Protein AF-A0A2P9JYA3-F1 (afdb_monomer_lite)

Radius of gyration: 14.49 Å; chains: 1; bounding box: 38×25×34 Å

Sequence (83 aa):
MKHFLKGILQLQMNDYKYHYLFTTFDLETFDLEDFKYNFVNMTAFRVVDVEDLAVQEVLRDMVKFQNTLSMPPMLNSSFIQAE

Secondary structure (DSSP, 8-state):
-HHHHHHHHHTT--STT-EEEE--S-GGGS--HHHHHTT-EEEE---S-SSSHHHHHHHHHHHHHHHHTTPPP---TTS----

Structure (mmCIF, N/CA/C/O backbone):
data_AF-A0A2P9JYA3-F1
#
_entry.id   AF-A0A2P9JYA3-F1
#
loop_
_atom_site.group_PDB
_atom_site.id
_atom_site.type_symbol
_atom_site.label_atom_id
_atom_site.label_alt_id
_atom_site.label_comp_id
_atom_site.label_asym_id
_atom_site.label_entity_id
_atom_site.label_seq_id
_atom_site.pdbx_PDB_ins_code
_atom_site.Cartn_x
_atom_site.Cartn_y
_atom_site.Cartn_z
_atom_site.occupancy
_atom_site.B_iso_or_equiv
_atom_site.auth_seq_id
_atom_site.auth_comp_id
_atom_site.auth_asym_id
_atom_site.auth_atom_id
_atom_site.pdbx_PDB_model_num
ATOM 1 N N . MET A 1 1 ? -2.868 11.152 2.044 1.00 87.06 1 MET A N 1
ATOM 2 C CA . MET A 1 1 ? -2.968 9.768 2.563 1.00 87.06 1 MET A CA 1
ATOM 3 C C . MET A 1 1 ? -2.305 9.556 3.923 1.00 87.06 1 MET A C 1
ATOM 5 O O . MET A 1 1 ? -3.005 9.135 4.831 1.00 87.06 1 MET A O 1
ATOM 9 N N . LYS A 1 2 ? -1.029 9.915 4.138 1.00 88.38 2 LYS A N 1
ATOM 10 C CA . LYS A 1 2 ? -0.330 9.711 5.432 1.00 88.38 2 LYS A CA 1
ATOM 11 C C . LYS A 1 2 ? -1.099 10.186 6.680 1.00 88.38 2 LYS A C 1
ATOM 13 O O . LYS A 1 2 ? -1.205 9.453 7.656 1.00 88.38 2 LYS A O 1
ATOM 18 N N . HIS A 1 3 ? -1.663 11.397 6.649 1.00 92.81 3 HIS A N 1
ATOM 19 C CA . HIS A 1 3 ? -2.451 11.929 7.772 1.00 92.81 3 HIS A CA 1
ATOM 20 C C . HIS A 1 3 ? -3.743 11.145 8.028 1.00 92.81 3 HIS A C 1
ATOM 22 O O . HIS A 1 3 ? -4.150 11.012 9.175 1.00 92.81 3 HIS A O 1
ATOM 28 N N . PHE A 1 4 ? -4.357 10.605 6.974 1.00 93.94 4 PHE A N 1
ATOM 29 C CA . PHE A 1 4 ? -5.575 9.809 7.077 1.00 93.94 4 PHE A CA 1
ATOM 30 C C . PHE A 1 4 ? -5.297 8.453 7.734 1.00 93.94 4 PHE A C 1
ATOM 32 O O . PHE A 1 4 ? -5.937 8.132 8.728 1.00 93.94 4 PHE A O 1
ATOM 39 N N . LEU A 1 5 ? -4.281 7.719 7.261 1.00 93.19 5 LEU A N 1
ATOM 40 C CA . LEU A 1 5 ? -3.854 6.455 7.877 1.00 93.19 5 LEU A CA 1
ATOM 41 C C . LEU A 1 5 ? -3.478 6.656 9.354 1.00 93.19 5 LEU A C 1
ATOM 43 O O . LEU A 1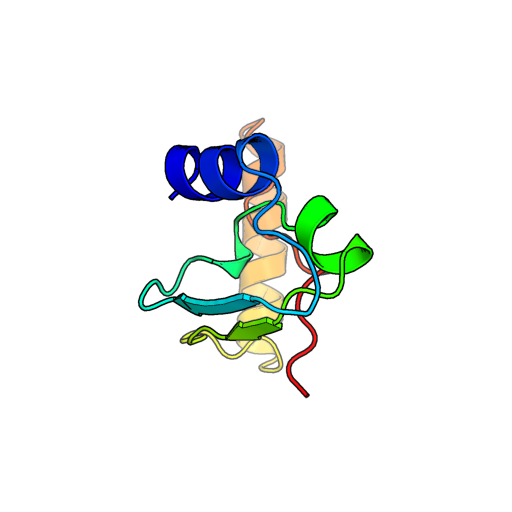 5 ? -3.951 5.929 10.223 1.00 93.19 5 LEU A O 1
ATOM 47 N N . LYS A 1 6 ? -2.724 7.720 9.668 1.00 93.94 6 LYS A N 1
ATOM 48 C CA . LYS A 1 6 ? -2.425 8.084 11.061 1.00 93.94 6 LYS A CA 1
ATOM 49 C C . LYS A 1 6 ? -3.696 8.341 11.880 1.00 93.94 6 LYS A C 1
ATOM 51 O O . LYS A 1 6 ? -3.765 7.923 13.031 1.00 93.94 6 LYS A O 1
ATOM 56 N N . GLY A 1 7 ? -4.687 9.012 11.297 1.00 96.25 7 GLY A N 1
ATOM 57 C CA . GLY A 1 7 ? -5.980 9.252 11.934 1.00 96.25 7 GLY A CA 1
ATOM 58 C C . GLY A 1 7 ? -6.723 7.958 12.272 1.00 96.25 7 GLY A C 1
ATOM 59 O O . GLY A 1 7 ? -7.230 7.839 13.382 1.00 96.25 7 GLY A O 1
ATOM 60 N N . ILE A 1 8 ? -6.724 6.970 11.369 1.00 95.12 8 ILE A N 1
ATOM 61 C CA . ILE A 1 8 ? -7.343 5.655 11.613 1.00 95.12 8 ILE A CA 1
ATOM 62 C C . ILE A 1 8 ? -6.719 4.984 12.845 1.00 95.12 8 ILE A C 1
ATOM 64 O O . ILE A 1 8 ? -7.450 4.527 13.721 1.00 95.12 8 ILE A O 1
ATOM 68 N N . LEU A 1 9 ? -5.386 4.981 12.950 1.00 93.69 9 LEU A N 1
ATOM 69 C CA . LEU A 1 9 ? -4.682 4.405 14.102 1.00 93.69 9 LEU A CA 1
ATOM 70 C C . LEU A 1 9 ? -4.990 5.165 15.401 1.00 93.69 9 LEU A C 1
ATOM 72 O O . LEU A 1 9 ? -5.270 4.556 16.430 1.00 93.69 9 LEU A O 1
ATOM 76 N N . GLN A 1 10 ? -4.980 6.501 15.357 1.00 95.38 10 GLN A N 1
ATOM 77 C CA . GLN A 1 10 ? -5.256 7.343 16.529 1.00 95.38 10 GLN A CA 1
ATOM 78 C C . GLN A 1 10 ? -6.689 7.193 17.052 1.00 95.38 10 GLN A C 1
ATOM 80 O O . GLN A 1 10 ? -6.908 7.291 18.256 1.00 95.38 10 GLN A O 1
ATOM 85 N N . LEU A 1 11 ? -7.651 6.961 16.157 1.00 96.25 11 LEU A N 1
ATOM 86 C CA . LEU A 1 11 ? -9.058 6.739 16.491 1.00 96.25 11 LEU A CA 1
ATOM 87 C C . LEU A 1 11 ? -9.388 5.262 16.753 1.00 96.25 11 LEU A C 1
ATOM 89 O O . LEU A 1 11 ? -10.545 4.952 17.022 1.00 96.25 11 LEU A O 1
ATOM 93 N N . GLN A 1 12 ? -8.400 4.363 16.671 1.00 94.19 12 GLN A N 1
ATOM 94 C CA . GLN A 1 12 ? -8.576 2.912 16.808 1.00 94.19 12 GLN A CA 1
ATOM 95 C C . GLN A 1 12 ? -9.619 2.333 15.836 1.00 94.19 12 GLN A C 1
ATOM 97 O O . GLN A 1 12 ? -10.377 1.425 16.169 1.00 94.19 12 GLN A O 1
ATOM 102 N N . MET A 1 13 ? -9.661 2.861 14.611 1.00 95.25 13 MET A N 1
ATOM 103 C CA . MET A 1 13 ? -10.547 2.391 13.538 1.00 95.25 13 MET A CA 1
ATOM 104 C C . MET A 1 13 ? -9.867 1.351 12.630 1.00 95.25 13 MET A C 1
ATOM 106 O O . MET A 1 13 ? -10.193 1.219 11.455 1.00 95.25 13 MET A O 1
ATOM 110 N N . ASN A 1 14 ? -8.867 0.644 13.150 1.00 93.12 14 ASN A N 1
ATOM 111 C CA . ASN A 1 14 ? -8.064 -0.336 12.425 1.00 93.12 14 ASN A CA 1
ATOM 112 C C . ASN A 1 14 ? -8.363 -1.784 12.837 1.00 93.12 14 ASN A C 1
ATOM 114 O O . ASN A 1 14 ? -7.558 -2.649 12.524 1.00 93.12 14 ASN A O 1
ATOM 118 N N . ASP A 1 15 ? -9.473 -2.059 13.530 1.00 92.44 15 ASP A N 1
ATOM 119 C CA . ASP A 1 15 ? -9.897 -3.432 13.833 1.00 92.44 15 ASP A CA 1
ATOM 120 C C . ASP A 1 15 ? -10.657 -4.089 12.658 1.00 92.44 15 ASP A C 1
ATOM 122 O O . ASP A 1 15 ? -11.020 -3.445 11.668 1.00 92.44 15 ASP A O 1
ATOM 126 N N . TYR A 1 16 ? -10.928 -5.389 12.783 1.00 93.12 16 TYR A N 1
ATOM 127 C CA . TYR A 1 16 ? -11.602 -6.204 11.765 1.00 93.12 16 TYR A CA 1
ATOM 128 C C . TYR A 1 16 ? -13.035 -5.767 11.411 1.00 93.12 16 TYR A C 1
ATOM 130 O O . TYR A 1 16 ? -13.608 -6.294 10.458 1.00 93.12 16 TYR A O 1
ATOM 138 N N . LYS A 1 17 ? -13.654 -4.850 12.169 1.00 94.69 17 LYS A N 1
ATOM 139 C CA . LYS A 1 17 ? -15.016 -4.363 11.886 1.00 94.69 17 LYS A CA 1
ATOM 140 C C . LYS A 1 17 ? -15.028 -3.311 10.782 1.00 94.69 17 LYS A C 1
ATOM 142 O O . LYS A 1 17 ? -16.096 -3.005 10.249 1.00 94.69 17 LYS A O 1
ATOM 147 N N . TYR A 1 18 ? -13.874 -2.729 10.466 1.00 95.62 18 TYR A N 1
ATOM 148 C CA . TYR A 1 18 ? -13.750 -1.692 9.454 1.00 95.62 18 TYR A CA 1
ATOM 149 C C . TYR A 1 18 ? -13.335 -2.274 8.102 1.00 95.62 18 TYR A C 1
ATOM 151 O O . TYR A 1 18 ? -12.564 -3.230 7.999 1.00 95.62 18 TYR A O 1
ATOM 159 N N . HIS A 1 19 ? -13.863 -1.660 7.045 1.00 95.19 19 HIS A N 1
ATOM 160 C CA . HIS A 1 19 ? -13.576 -2.009 5.661 1.00 95.19 19 HIS A CA 1
ATOM 161 C C . HIS A 1 19 ? -13.304 -0.720 4.887 1.00 95.19 19 HIS A C 1
ATOM 163 O O . HIS A 1 19 ? -14.177 0.146 4.790 1.00 95.19 19 HIS A O 1
ATOM 169 N N . TYR A 1 20 ? -12.097 -0.583 4.346 1.00 94.88 20 TYR A N 1
ATOM 170 C CA . TYR A 1 20 ? -11.679 0.590 3.587 1.00 94.88 20 TYR A CA 1
ATOM 171 C C . TYR A 1 20 ? -11.513 0.242 2.113 1.00 94.88 20 TYR A C 1
ATOM 173 O O . TYR A 1 20 ? -10.779 -0.680 1.770 1.00 94.88 20 TYR A O 1
ATOM 181 N N . LEU A 1 21 ? 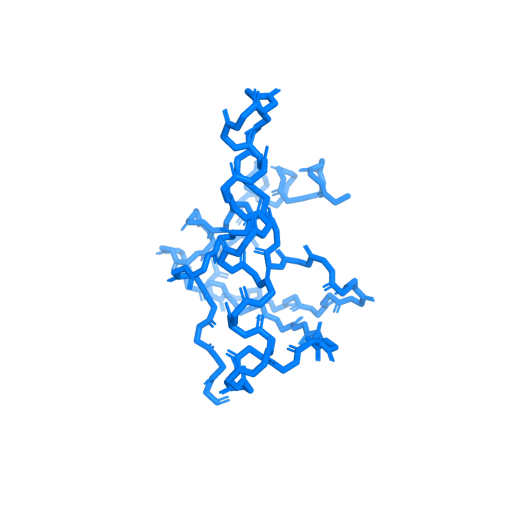-12.149 1.026 1.242 1.00 95.00 21 LEU A N 1
ATOM 182 C CA . LEU A 1 21 ? -11.885 1.020 -0.193 1.00 95.00 21 LEU A CA 1
ATOM 183 C C . LEU A 1 21 ? -11.085 2.271 -0.555 1.00 95.00 21 LEU A C 1
ATOM 185 O O . LEU A 1 21 ? -11.573 3.393 -0.413 1.00 95.00 21 LEU A O 1
ATOM 189 N N . PHE A 1 22 ? -9.862 2.080 -1.036 1.00 94.12 22 PHE A N 1
ATOM 190 C CA . PHE A 1 22 ? -8.989 3.157 -1.472 1.00 94.12 22 PHE A CA 1
ATOM 191 C C . PHE A 1 22 ? -9.064 3.330 -2.984 1.00 94.12 22 PHE A C 1
ATOM 193 O O . PHE A 1 22 ? -8.840 2.401 -3.754 1.00 94.12 22 PHE A O 1
ATOM 200 N N . THR A 1 23 ? -9.320 4.562 -3.412 1.00 93.38 23 THR A N 1
ATOM 201 C CA . THR A 1 23 ? -9.339 4.948 -4.830 1.00 93.38 23 THR A CA 1
ATOM 202 C C . THR A 1 23 ? -7.982 5.449 -5.326 1.00 93.38 23 THR A C 1
ATOM 204 O O . THR A 1 23 ? -7.894 5.981 -6.428 1.00 93.38 23 THR A O 1
ATOM 207 N N . THR A 1 24 ? -6.939 5.351 -4.499 1.00 91.00 24 THR A N 1
ATOM 208 C CA . THR A 1 24 ? -5.572 5.726 -4.873 1.00 91.00 24 THR A CA 1
ATOM 209 C C . THR A 1 24 ? -4.814 4.515 -5.404 1.00 91.00 24 THR A C 1
ATOM 211 O O . THR A 1 24 ? -5.031 3.400 -4.932 1.00 91.00 24 THR A O 1
ATOM 214 N N . PHE A 1 25 ? -3.914 4.739 -6.359 1.00 90.62 25 PHE A N 1
ATOM 215 C CA . PHE A 1 25 ? -3.107 3.685 -6.988 1.00 90.62 25 PHE A CA 1
ATOM 216 C C . PHE A 1 25 ? -1.746 3.475 -6.313 1.00 90.62 25 PHE A C 1
ATOM 218 O O . PHE A 1 25 ? -1.016 2.562 -6.671 1.00 90.62 25 PHE A O 1
ATOM 225 N N . ASP A 1 26 ? -1.394 4.326 -5.351 1.00 86.94 26 ASP A N 1
ATOM 226 C CA . ASP A 1 26 ? -0.097 4.342 -4.669 1.00 86.94 26 ASP A CA 1
ATOM 227 C C . ASP A 1 26 ? -0.162 3.773 -3.243 1.00 86.94 26 ASP A C 1
ATOM 229 O O . ASP A 1 26 ? 0.777 3.954 -2.466 1.00 86.94 26 ASP A O 1
ATOM 233 N N . LEU A 1 27 ? -1.254 3.088 -2.874 1.00 88.75 27 LEU A N 1
ATOM 234 C CA . LEU A 1 27 ? -1.450 2.588 -1.508 1.00 88.75 27 LEU A CA 1
ATOM 235 C C . LEU A 1 27 ? -0.312 1.649 -1.073 1.00 88.75 27 LEU A C 1
ATOM 237 O O . LEU A 1 27 ? 0.117 1.697 0.076 1.00 88.75 27 LEU A O 1
ATOM 241 N N . GLU A 1 28 ? 0.215 0.854 -2.005 1.00 81.56 28 GLU A N 1
ATOM 242 C CA . GLU A 1 28 ? 1.315 -0.093 -1.774 1.00 81.56 28 GLU A CA 1
ATOM 243 C C . GLU A 1 28 ? 2.668 0.560 -1.445 1.00 81.56 28 GLU A C 1
ATOM 245 O O . GLU A 1 28 ? 3.595 -0.118 -1.008 1.00 81.56 28 GLU A O 1
ATOM 250 N N . THR A 1 29 ? 2.785 1.879 -1.618 1.00 81.94 29 THR A N 1
ATOM 251 C CA . THR A 1 29 ? 3.989 2.643 -1.253 1.00 81.94 29 THR A CA 1
ATOM 252 C C . THR A 1 29 ? 4.003 3.069 0.218 1.00 81.94 29 THR A C 1
ATOM 254 O O . THR A 1 29 ? 5.017 3.561 0.714 1.00 81.94 29 THR A O 1
ATOM 257 N N . PHE A 1 30 ? 2.886 2.901 0.937 1.00 86.12 30 PHE A N 1
ATOM 258 C CA . PHE A 1 30 ? 2.777 3.238 2.354 1.00 86.12 30 PHE A CA 1
ATOM 259 C C . PHE A 1 30 ? 3.141 2.048 3.250 1.00 86.12 30 PHE A C 1
ATOM 261 O O . PHE A 1 30 ? 2.983 0.884 2.885 1.00 86.12 30 PHE A O 1
ATOM 268 N N . ASP A 1 31 ? 3.602 2.353 4.461 1.00 84.44 31 ASP A N 1
ATOM 269 C CA . ASP A 1 31 ? 3.769 1.356 5.514 1.00 84.44 31 ASP A CA 1
ATOM 270 C C . ASP A 1 31 ? 2.402 1.016 6.127 1.00 84.44 31 ASP A C 1
ATOM 272 O O . ASP A 1 31 ? 1.737 1.878 6.711 1.00 84.44 31 ASP A O 1
ATOM 276 N N . LEU A 1 32 ? 1.966 -0.229 5.923 1.00 87.75 32 LEU A N 1
ATOM 277 C CA . LEU A 1 32 ? 0.670 -0.751 6.357 1.00 87.75 32 LEU A CA 1
ATOM 278 C C . LEU A 1 32 ? 0.801 -1.839 7.433 1.00 87.75 32 LEU A C 1
ATOM 280 O O . LEU A 1 32 ? -0.177 -2.532 7.721 1.00 87.75 32 LEU A O 1
ATOM 284 N N . GLU A 1 33 ? 1.983 -2.005 8.034 1.00 85.12 33 GLU A N 1
ATOM 285 C CA . GLU A 1 33 ? 2.248 -3.066 9.009 1.00 85.12 33 GLU A CA 1
ATOM 286 C C . GLU A 1 33 ? 1.256 -3.034 10.193 1.00 85.12 33 GLU A C 1
ATOM 288 O O . GLU A 1 33 ? 0.642 -4.054 10.522 1.00 85.12 33 GLU A O 1
ATOM 293 N N . ASP A 1 34 ? 0.979 -1.848 10.742 1.00 85.12 34 ASP A N 1
ATOM 294 C CA . ASP A 1 34 ? 0.011 -1.652 11.833 1.00 85.12 34 ASP A CA 1
ATOM 295 C C . ASP A 1 34 ? -1.427 -2.062 11.465 1.00 85.12 34 ASP A C 1
ATOM 297 O O . ASP A 1 34 ? -2.216 -2.450 12.329 1.00 85.12 34 ASP A O 1
ATOM 301 N N . PHE A 1 35 ? -1.808 -1.975 10.191 1.00 88.25 35 PHE A N 1
ATOM 302 C CA . PHE A 1 35 ? -3.147 -2.348 9.725 1.00 88.25 35 PHE A CA 1
ATOM 303 C C . PHE A 1 35 ? -3.265 -3.862 9.535 1.00 88.2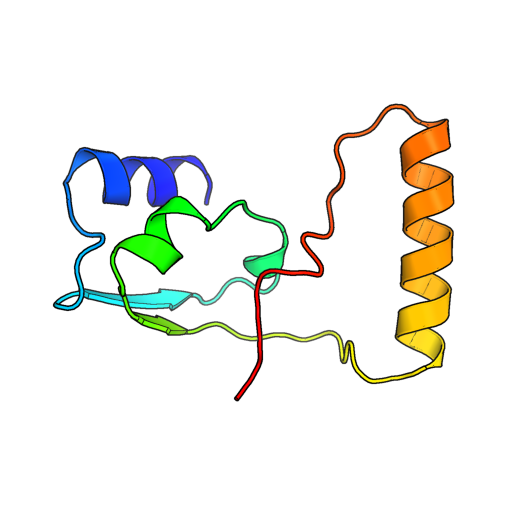5 35 PHE A C 1
ATOM 305 O O . PHE A 1 35 ? -4.296 -4.450 9.863 1.00 88.25 35 PHE A O 1
ATOM 312 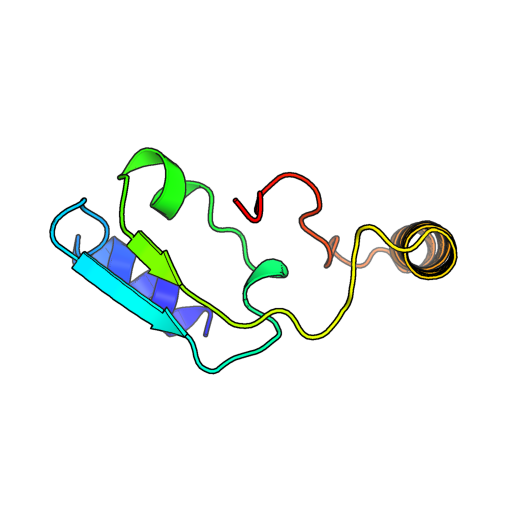N N . LYS A 1 36 ? -2.181 -4.509 9.092 1.00 83.25 36 LYS A N 1
ATOM 313 C CA . LYS A 1 36 ? -2.107 -5.963 8.919 1.00 83.25 36 LYS A CA 1
ATOM 314 C C . LYS A 1 36 ? -2.295 -6.704 10.241 1.00 83.25 36 LYS A C 1
ATOM 316 O O . LYS A 1 36 ? -3.084 -7.643 10.300 1.00 83.25 36 LYS A O 1
ATOM 321 N N . TYR A 1 37 ? -1.616 -6.275 11.308 1.00 84.94 37 TYR A N 1
ATOM 322 C CA . TYR A 1 37 ? -1.719 -6.946 12.613 1.00 84.94 37 TYR A CA 1
ATOM 323 C C . TYR A 1 37 ? -3.107 -6.844 13.253 1.00 84.94 37 TYR A C 1
ATOM 325 O O . TYR A 1 37 ? -3.466 -7.697 14.062 1.00 84.94 37 TYR A O 1
ATOM 333 N N . ASN A 1 38 ? -3.887 -5.821 12.898 1.00 87.06 38 ASN A N 1
ATOM 334 C CA . ASN A 1 38 ? -5.226 -5.608 13.447 1.00 87.06 38 ASN A CA 1
ATOM 335 C C . ASN A 1 38 ? -6.351 -6.179 12.562 1.00 87.06 38 ASN A C 1
ATOM 337 O O . ASN A 1 38 ? -7.528 -6.047 12.903 1.00 87.06 38 ASN A O 1
ATOM 341 N N . PHE A 1 39 ? -5.993 -6.875 11.474 1.00 85.69 39 PHE A N 1
ATOM 342 C CA . PHE A 1 39 ? -6.913 -7.591 10.582 1.00 85.69 39 PHE A CA 1
ATOM 343 C C . PHE A 1 39 ? -8.024 -6.717 9.976 1.00 85.69 39 PHE A C 1
ATOM 345 O O . PHE A 1 39 ? -9.113 -7.212 9.681 1.00 85.69 39 PHE A O 1
ATOM 352 N N . VAL A 1 40 ? -7.772 -5.420 9.781 1.00 92.50 40 VAL A N 1
ATOM 353 C CA . VAL A 1 40 ? -8.700 -4.553 9.044 1.00 92.50 40 VAL A CA 1
ATOM 354 C C . VAL A 1 40 ? -8.705 -4.919 7.563 1.00 92.50 40 VAL A C 1
ATOM 356 O O . VAL A 1 40 ? -7.667 -5.217 6.971 1.00 92.50 40 VAL A O 1
ATOM 359 N N . ASN A 1 41 ? -9.875 -4.847 6.932 1.00 91.56 41 ASN A N 1
ATOM 360 C CA . ASN A 1 41 ? -9.981 -5.090 5.501 1.00 91.56 41 ASN A CA 1
ATOM 361 C C . ASN A 1 41 ? -9.658 -3.813 4.722 1.00 91.56 41 ASN A C 1
ATOM 363 O O . ASN A 1 41 ? -10.342 -2.795 4.858 1.00 91.56 41 ASN A O 1
ATOM 367 N N . MET A 1 42 ? -8.626 -3.875 3.883 1.00 92.06 42 MET A N 1
ATOM 368 C CA . MET A 1 42 ? -8.213 -2.781 3.006 1.00 92.06 42 MET A CA 1
ATOM 369 C C . MET A 1 42 ? -8.213 -3.267 1.558 1.00 92.06 42 MET A C 1
ATOM 371 O O . MET A 1 42 ? -7.458 -4.162 1.196 1.00 92.06 42 MET A O 1
ATOM 375 N N . THR A 1 43 ? -9.052 -2.662 0.724 1.00 92.19 43 THR A N 1
ATOM 376 C CA . THR A 1 43 ? -9.163 -2.965 -0.705 1.00 92.19 43 THR A CA 1
ATOM 377 C C . THR A 1 43 ? -8.706 -1.755 -1.510 1.00 92.19 43 THR A C 1
ATOM 379 O O . THR A 1 43 ? -9.067 -0.622 -1.193 1.00 92.19 43 THR A O 1
ATOM 382 N N . ALA A 1 44 ? -7.913 -1.975 -2.555 1.00 92.44 44 ALA A N 1
ATOM 383 C CA . ALA A 1 44 ? -7.413 -0.921 -3.432 1.00 92.44 44 ALA A CA 1
ATOM 384 C C . ALA A 1 44 ? -7.205 -1.445 -4.854 1.00 92.44 44 ALA A C 1
ATOM 386 O O . ALA A 1 44 ? -7.305 -2.645 -5.106 1.00 92.44 44 ALA A O 1
ATOM 387 N N . PHE A 1 45 ? -6.892 -0.537 -5.773 1.00 90.44 45 PHE A N 1
ATOM 388 C CA . PHE A 1 45 ? -6.553 -0.874 -7.150 1.00 90.44 45 PHE A CA 1
ATOM 389 C C . PHE A 1 45 ? -5.041 -0.830 -7.352 1.00 90.44 45 PHE A C 1
ATOM 391 O O . PHE A 1 45 ? -4.389 0.137 -6.959 1.00 90.44 45 PHE A O 1
ATOM 398 N N . ARG A 1 46 ? -4.503 -1.844 -8.032 1.00 87.94 46 ARG A N 1
ATOM 399 C CA . ARG A 1 46 ? -3.124 -1.875 -8.522 1.00 87.94 46 ARG A CA 1
ATOM 400 C C . ARG A 1 46 ? -3.147 -1.759 -10.043 1.00 87.94 46 ARG A C 1
ATOM 402 O O . ARG A 1 46 ? -3.815 -2.540 -10.711 1.00 87.94 46 ARG A O 1
ATOM 409 N N . VAL A 1 47 ? -2.440 -0.764 -10.575 1.00 89.31 47 VAL A N 1
ATOM 410 C CA . VAL A 1 47 ? -2.331 -0.535 -12.030 1.00 89.31 47 VAL A CA 1
ATOM 411 C C . VAL A 1 47 ? -1.132 -1.276 -12.623 1.00 89.31 47 VAL A C 1
ATOM 413 O O . VAL A 1 47 ? -1.164 -1.672 -13.783 1.00 89.31 47 VAL A O 1
ATOM 416 N N . VAL A 1 48 ? -0.072 -1.446 -11.835 1.00 87.31 48 VAL A N 1
ATOM 417 C CA . VAL A 1 48 ? 1.179 -2.070 -12.269 1.00 87.31 48 VAL A CA 1
ATOM 418 C C . VAL A 1 48 ? 1.117 -3.570 -12.004 1.00 87.31 48 VAL A C 1
ATOM 420 O O . VAL A 1 48 ? 0.948 -3.978 -10.861 1.00 87.31 48 VAL A O 1
ATOM 423 N N . ASP A 1 49 ? 1.280 -4.392 -13.037 1.00 88.88 49 ASP A N 1
ATOM 424 C CA . ASP A 1 49 ? 1.422 -5.839 -12.865 1.00 88.88 49 ASP A CA 1
ATOM 425 C C . ASP A 1 49 ? 2.820 -6.169 -12.322 1.00 88.88 49 ASP A C 1
ATOM 427 O O . ASP A 1 49 ? 3.821 -6.023 -13.018 1.00 88.88 49 ASP A O 1
ATOM 431 N N . VAL A 1 50 ? 2.892 -6.579 -11.057 1.00 84.06 50 VAL A N 1
ATOM 432 C CA . VAL A 1 50 ? 4.151 -6.917 -10.374 1.00 84.06 50 VAL A CA 1
ATOM 433 C C . VAL A 1 50 ? 4.637 -8.339 -10.677 1.00 84.06 50 VAL A C 1
ATOM 435 O O . VAL A 1 50 ? 5.771 -8.682 -10.336 1.00 84.06 50 VAL A O 1
ATOM 438 N N . GLU A 1 51 ? 3.800 -9.174 -11.294 1.00 86.88 51 GLU A N 1
ATOM 439 C CA . GLU A 1 51 ? 4.156 -10.539 -11.696 1.00 86.88 51 GLU A CA 1
ATOM 440 C C . GLU A 1 51 ? 4.862 -10.565 -13.058 1.00 86.88 51 GLU A C 1
ATOM 442 O O . GLU A 1 51 ? 5.608 -11.502 -13.348 1.00 86.88 51 GLU A O 1
ATOM 447 N N . ASP A 1 52 ? 4.696 -9.510 -13.861 1.00 92.88 52 ASP A N 1
ATOM 448 C CA . ASP A 1 52 ? 5.392 -9.346 -15.133 1.00 92.88 52 ASP A CA 1
ATOM 449 C C . ASP A 1 52 ? 6.918 -9.231 -14.940 1.00 92.88 52 ASP A C 1
ATOM 451 O O . ASP A 1 52 ? 7.434 -8.406 -14.177 1.00 92.88 52 ASP A O 1
ATOM 455 N N . LEU A 1 53 ? 7.669 -10.063 -15.669 1.00 92.69 53 LEU A N 1
ATOM 456 C CA . LEU A 1 53 ? 9.129 -10.145 -15.554 1.00 92.69 53 LEU A CA 1
ATOM 457 C C . LEU A 1 53 ? 9.837 -8.846 -15.960 1.00 92.69 53 LEU A C 1
ATOM 459 O O . LEU A 1 53 ? 10.848 -8.487 -15.353 1.00 92.69 53 LEU A O 1
ATOM 463 N N . ALA A 1 54 ? 9.331 -8.139 -16.974 1.00 94.31 54 ALA A N 1
ATOM 464 C CA . ALA A 1 54 ? 9.918 -6.877 -17.409 1.00 94.31 54 ALA A CA 1
ATOM 465 C C . ALA A 1 54 ? 9.675 -5.786 -16.360 1.00 94.31 54 ALA A C 1
ATOM 467 O O . ALA A 1 54 ? 10.575 -4.997 -16.063 1.00 94.31 54 ALA A O 1
ATOM 468 N N . VAL A 1 55 ? 8.495 -5.780 -15.732 1.00 91.25 55 VAL A N 1
ATOM 469 C CA . VAL A 1 55 ? 8.206 -4.891 -14.601 1.00 91.25 55 VAL A CA 1
ATOM 470 C C . VAL A 1 55 ? 9.143 -5.184 -13.430 1.00 91.25 55 VAL A C 1
ATOM 472 O O . VAL A 1 55 ? 9.747 -4.257 -12.891 1.00 91.25 55 VAL A O 1
ATOM 475 N N . GLN A 1 56 ? 9.347 -6.452 -13.067 1.00 89.62 56 GLN A N 1
ATOM 476 C CA . GLN A 1 56 ? 10.277 -6.829 -11.996 1.00 89.62 56 GLN A CA 1
ATOM 477 C C . GLN A 1 56 ? 11.713 -6.362 -12.265 1.00 89.62 56 GLN A C 1
ATOM 479 O O . GLN A 1 56 ? 12.393 -5.887 -11.349 1.00 89.62 56 GLN A O 1
ATOM 484 N N . GLU A 1 57 ? 12.183 -6.462 -13.511 1.00 91.62 57 GLU A N 1
ATOM 485 C CA . GLU A 1 57 ? 13.507 -5.976 -13.897 1.00 91.62 57 GLU A CA 1
ATOM 486 C C . GLU A 1 57 ? 13.628 -4.455 -13.730 1.00 91.62 57 GLU A C 1
ATOM 488 O O . GLU A 1 57 ? 14.576 -3.981 -13.093 1.00 91.62 57 GLU A O 1
ATOM 493 N N . VAL A 1 58 ? 12.632 -3.700 -14.205 1.00 91.25 58 VAL A N 1
ATOM 494 C CA . VAL A 1 58 ? 12.580 -2.239 -14.049 1.00 91.25 58 VAL A CA 1
ATOM 495 C C . VAL A 1 58 ? 12.539 -1.842 -12.572 1.00 91.25 58 VAL A C 1
ATOM 497 O O . VAL A 1 58 ? 13.299 -0.967 -12.154 1.00 91.25 58 VAL A O 1
ATOM 500 N N . LEU A 1 59 ? 11.712 -2.503 -11.756 1.00 86.19 59 LEU A N 1
ATOM 501 C CA . LEU A 1 59 ? 11.623 -2.239 -10.316 1.00 86.19 59 LEU A CA 1
ATOM 502 C C . LEU A 1 59 ? 12.962 -2.501 -9.614 1.00 86.19 59 LEU A C 1
ATOM 504 O O . LEU A 1 59 ? 13.400 -1.698 -8.787 1.00 86.19 59 LEU A O 1
ATOM 508 N N . ARG A 1 60 ? 13.661 -3.585 -9.972 1.00 85.81 60 ARG A N 1
ATOM 509 C CA . ARG A 1 60 ? 14.991 -3.898 -9.430 1.00 85.81 60 ARG A CA 1
ATOM 510 C C . ARG A 1 60 ? 16.004 -2.805 -9.758 1.00 85.81 60 ARG A C 1
ATOM 512 O O . ARG A 1 60 ? 16.819 -2.450 -8.905 1.00 85.81 60 ARG A O 1
ATOM 519 N N . ASP A 1 61 ? 15.974 -2.278 -10.975 1.00 88.06 61 ASP A N 1
ATOM 520 C CA . ASP A 1 61 ? 16.884 -1.210 -11.378 1.00 88.06 61 ASP A CA 1
ATOM 521 C C . ASP A 1 61 ? 16.536 0.118 -10.695 1.00 88.06 61 ASP A C 1
ATOM 523 O O . ASP A 1 61 ? 17.435 0.788 -10.184 1.00 88.06 61 ASP A O 1
ATOM 527 N N . MET A 1 62 ? 15.248 0.445 -10.547 1.00 84.00 62 MET A N 1
ATOM 528 C CA . MET A 1 62 ? 14.790 1.599 -9.763 1.00 84.00 62 MET A CA 1
ATOM 529 C C . MET A 1 62 ? 15.304 1.569 -8.316 1.00 84.00 62 MET A C 1
ATOM 531 O O . MET A 1 62 ? 15.792 2.586 -7.819 1.00 84.00 62 MET A O 1
ATOM 535 N N . VAL A 1 63 ? 15.265 0.408 -7.652 1.00 79.94 63 VAL A N 1
ATOM 536 C CA . VAL A 1 63 ? 15.780 0.247 -6.279 1.00 79.94 63 VAL A CA 1
ATOM 537 C C . VAL A 1 63 ? 17.285 0.545 -6.201 1.00 79.94 63 VAL A C 1
ATOM 539 O O . VAL A 1 63 ? 17.741 1.210 -5.268 1.00 79.94 63 VAL A O 1
ATOM 542 N N . LYS A 1 64 ? 18.079 0.128 -7.199 1.00 80.69 64 LYS A N 1
ATOM 543 C CA . LYS A 1 64 ? 19.521 0.450 -7.252 1.00 80.69 64 LYS A CA 1
ATOM 544 C C . LYS A 1 64 ? 19.762 1.960 -7.365 1.00 80.69 64 LYS A C 1
ATOM 546 O O . LYS A 1 6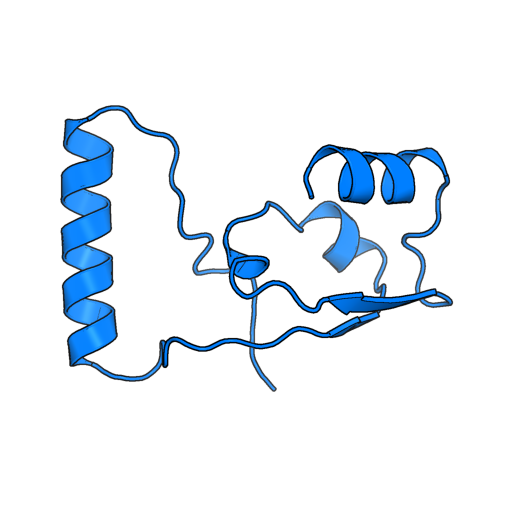4 ? 20.646 2.497 -6.692 1.00 80.69 64 LYS A O 1
ATOM 551 N N . PHE A 1 65 ? 18.964 2.655 -8.179 1.00 78.75 65 PHE A N 1
ATOM 552 C CA . PHE A 1 65 ? 19.043 4.112 -8.307 1.00 78.75 65 PHE A CA 1
ATOM 553 C C . PHE A 1 65 ? 18.646 4.835 -7.011 1.00 78.75 65 PHE A C 1
ATOM 555 O O . PHE A 1 65 ? 19.318 5.790 -6.626 1.00 78.75 65 PHE A O 1
ATOM 562 N N . G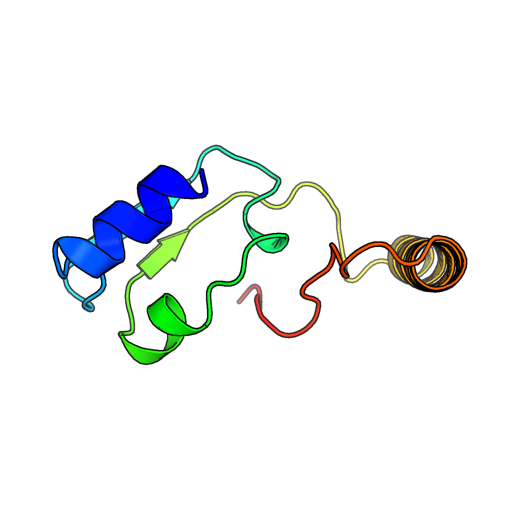LN A 1 66 ? 17.625 4.363 -6.288 1.00 74.31 66 GLN A N 1
ATOM 563 C CA . GLN A 1 66 ? 17.207 4.959 -5.008 1.00 74.31 66 GLN A CA 1
ATOM 564 C C . GLN A 1 66 ? 18.311 4.916 -3.945 1.00 74.31 66 GLN A C 1
ATOM 566 O O . GLN A 1 66 ? 18.579 5.934 -3.304 1.00 74.31 66 GLN A O 1
ATOM 571 N N . ASN A 1 67 ? 19.007 3.780 -3.823 1.00 66.75 67 ASN A N 1
ATOM 572 C CA . ASN A 1 67 ? 20.145 3.635 -2.908 1.00 66.75 67 ASN A CA 1
ATOM 573 C C . ASN A 1 67 ? 21.284 4.605 -3.244 1.00 66.75 67 ASN A C 1
ATOM 575 O O . ASN A 1 67 ? 21.942 5.131 -2.350 1.00 66.75 67 ASN A O 1
ATOM 579 N N . THR A 1 68 ? 21.484 4.889 -4.532 1.00 71.69 68 THR A N 1
ATOM 580 C CA . THR A 1 68 ? 22.496 5.851 -4.995 1.00 71.69 68 THR A CA 1
ATOM 581 C C . THR A 1 68 ? 22.144 7.287 -4.582 1.00 71.69 68 THR A C 1
ATOM 583 O O . THR A 1 68 ? 23.032 8.102 -4.346 1.00 71.69 68 THR A O 1
ATOM 586 N N . LEU A 1 69 ? 20.851 7.597 -4.452 1.00 71.62 69 LEU A N 1
ATOM 587 C CA . LEU A 1 69 ? 20.335 8.926 -4.115 1.00 71.62 69 LEU A CA 1
ATOM 588 C C . LEU A 1 69 ? 20.035 9.117 -2.616 1.00 71.62 69 LEU A C 1
ATOM 590 O O . LEU A 1 69 ? 19.537 10.174 -2.237 1.00 71.62 69 LEU A O 1
ATOM 594 N N . SER A 1 70 ? 20.331 8.131 -1.756 1.00 71.00 70 SER A N 1
ATOM 595 C CA . SER A 1 70 ? 19.967 8.135 -0.321 1.00 71.00 70 SER A CA 1
ATOM 596 C C . SER A 1 70 ? 18.473 8.395 -0.058 1.00 71.00 70 SER A C 1
ATOM 598 O O . SER A 1 70 ? 18.104 8.974 0.965 1.00 71.00 70 SER A O 1
ATOM 600 N N . MET A 1 71 ? 17.603 7.997 -0.991 1.00 64.06 71 MET A N 1
ATOM 601 C CA . MET A 1 71 ? 16.156 8.169 -0.854 1.00 64.06 71 MET A CA 1
ATOM 602 C C . MET A 1 71 ? 15.553 7.004 -0.058 1.00 64.06 71 MET A C 1
ATOM 604 O O . MET A 1 71 ? 16.005 5.868 -0.220 1.00 64.06 71 MET A O 1
ATOM 608 N N . PRO A 1 72 ? 14.530 7.244 0.785 1.00 63.12 72 PRO A N 1
ATOM 609 C CA . PRO A 1 72 ? 13.823 6.162 1.459 1.00 63.12 72 PRO A CA 1
ATOM 610 C C . PRO A 1 72 ? 13.182 5.208 0.432 1.00 63.12 72 PRO A C 1
ATOM 612 O O . PRO A 1 72 ? 12.711 5.672 -0.613 1.00 63.12 72 PRO A O 1
ATOM 615 N N . PRO A 1 73 ? 13.160 3.891 0.709 1.00 63.09 73 PRO A N 1
ATOM 616 C CA . PRO A 1 73 ? 12.603 2.901 -0.206 1.00 63.09 73 PRO A CA 1
ATOM 617 C C . PRO A 1 73 ? 11.117 3.185 -0.436 1.00 63.09 73 PRO A C 1
ATOM 619 O O . PRO A 1 73 ? 10.348 3.298 0.515 1.00 63.09 73 PRO A O 1
ATOM 622 N N . MET A 1 74 ? 10.721 3.332 -1.703 1.00 62.38 74 MET A N 1
ATOM 623 C CA . MET A 1 74 ? 9.331 3.665 -2.062 1.00 62.38 74 MET A CA 1
ATOM 624 C C . MET A 1 74 ? 8.467 2.438 -2.369 1.00 62.38 74 MET A C 1
ATOM 626 O O . MET A 1 74 ? 7.249 2.553 -2.457 1.00 62.38 74 MET A O 1
ATOM 630 N N . LEU A 1 75 ? 9.091 1.275 -2.556 1.00 61.47 75 LEU A N 1
ATOM 631 C CA . LEU A 1 75 ? 8.422 0.028 -2.911 1.00 61.47 75 LEU A CA 1
ATOM 632 C C . LEU A 1 75 ? 8.460 -0.920 -1.722 1.00 61.47 75 LEU A C 1
ATOM 634 O O . LEU A 1 75 ? 9.502 -1.498 -1.415 1.00 61.47 75 LEU A O 1
ATOM 638 N N . ASN A 1 76 ? 7.311 -1.092 -1.073 1.00 57.72 76 ASN A N 1
ATOM 639 C CA . ASN A 1 76 ? 7.153 -2.058 0.001 1.00 57.72 76 ASN A CA 1
ATOM 640 C C . ASN A 1 76 ? 6.749 -3.419 -0.598 1.00 57.72 76 ASN A C 1
ATOM 642 O O . ASN A 1 76 ? 5.593 -3.836 -0.548 1.00 57.72 76 ASN A O 1
ATOM 646 N N . SER A 1 77 ? 7.709 -4.101 -1.233 1.00 51.50 77 SER A N 1
ATOM 647 C CA . SER A 1 77 ? 7.477 -5.313 -2.043 1.00 51.50 77 SER A CA 1
ATOM 648 C C . SER A 1 77 ? 6.993 -6.540 -1.259 1.00 51.50 77 SER A C 1
ATOM 650 O O . SER A 1 77 ? 6.551 -7.513 -1.861 1.00 51.50 77 SER A O 1
ATOM 652 N N . SER A 1 78 ? 7.051 -6.517 0.073 1.00 50.19 78 SER A N 1
ATOM 653 C CA . SER A 1 78 ? 6.685 -7.650 0.934 1.00 50.19 78 SER A CA 1
ATOM 654 C C . SER A 1 78 ? 5.255 -7.618 1.480 1.00 50.19 78 SER A C 1
ATOM 656 O O . SER A 1 78 ? 4.867 -8.544 2.193 1.00 50.19 78 SER A O 1
ATOM 658 N N . PHE A 1 79 ? 4.470 -6.569 1.206 1.00 46.31 79 PHE A N 1
ATOM 659 C CA . PHE A 1 79 ? 3.307 -6.269 2.052 1.00 46.31 79 PHE A CA 1
ATOM 660 C C . PHE A 1 79 ? 1.931 -6.460 1.416 1.00 46.31 79 PHE A C 1
ATOM 662 O O . PHE A 1 79 ? 0.952 -6.462 2.159 1.00 46.31 79 PHE A O 1
ATOM 669 N N . ILE A 1 80 ? 1.823 -6.686 0.103 1.00 50.25 80 ILE A N 1
ATOM 670 C CA . ILE A 1 80 ? 0.518 -6.881 -0.547 1.00 50.25 80 ILE A CA 1
ATOM 671 C C . ILE A 1 80 ? 0.539 -8.131 -1.425 1.00 50.25 80 ILE A C 1
ATOM 673 O O . ILE A 1 80 ? 0.900 -8.073 -2.603 1.00 50.25 80 ILE A O 1
ATOM 677 N N . GLN A 1 81 ? 0.120 -9.251 -0.830 1.00 47.44 81 GLN A N 1
ATOM 678 C CA . GLN A 1 81 ? -0.403 -10.390 -1.578 1.00 47.44 81 GLN A CA 1
ATOM 679 C C . GLN A 1 81 ? -1.740 -9.962 -2.181 1.00 47.44 81 GLN A C 1
ATOM 681 O O . GLN A 1 81 ? -2.662 -9.596 -1.454 1.00 47.44 81 GLN A O 1
ATOM 686 N N . ALA A 1 82 ? -1.813 -9.953 -3.509 1.00 44.03 82 ALA A N 1
ATOM 687 C CA . ALA A 1 82 ? -3.095 -10.091 -4.171 1.00 44.03 82 ALA A CA 1
ATOM 688 C C . ALA A 1 82 ? -3.462 -11.575 -4.039 1.00 44.03 82 ALA A C 1
ATOM 690 O O . ALA A 1 82 ? -2.721 -12.424 -4.532 1.00 44.03 82 ALA A O 1
ATOM 691 N N . GLU A 1 83 ? -4.514 -11.878 -3.282 1.00 40.91 83 GLU A N 1
ATOM 692 C CA . GLU A 1 83 ? -5.255 -13.131 -3.471 1.00 40.91 83 GLU A CA 1
ATOM 693 C C . GLU A 1 83 ? -6.275 -12.948 -4.597 1.00 40.91 83 GLU A C 1
ATOM 695 O O . GLU A 1 83 ? -6.852 -11.836 -4.694 1.00 40.91 83 GLU A O 1
#

Foldseek 3Di:
DVVVVVVCVVVVVLACVAADEDADQLPQQDDCVVSVVRNHHYHYDHPDDCVDPVSVVVLVVVQVVCVVVVHDDRGPPPDDDDD

Organism: Holotrichia parallela (NCBI:txid93412)

pLDDT: mean 83.08, std 14.22, range [40.91, 96.25]